Protein AF-A0A1I1URR8-F1 (afdb_monomer_lite)

Foldseek 3Di:
DDWDWDQDPVPRDTHIDDDDDDDDPRVVVLVVQCVVVVNDDSVVSVVVVVVVVVVVVVVVPD

Radius of gyration: 14.54 Å; chains: 1; bounding box: 36×34×28 Å

Sequence (62 aa):
MIKETFKNEETGELTPGVTIILDGNVKKVLERIMEKQGYSDYPEALKEVIFEGIHHFVKGNK

Secondary structure (DSSP, 8-state):
-EEEEEE-TTT--EEEEEE----HHHHHHHHHHHHHHT-SSHHHHHHHHHHHHHHHHHHT--

Structure (mmCIF, N/CA/C/O backbone):
data_AF-A0A1I1URR8-F1
#
_entry.id   AF-A0A1I1URR8-F1
#
loop_
_atom_site.group_PDB
_atom_site.id
_atom_site.type_symbol
_atom_site.label_atom_id
_atom_site.label_alt_id
_atom_site.label_comp_id
_atom_site.label_asym_id
_atom_site.label_entity_id
_atom_site.label_seq_id
_atom_site.pdbx_PDB_ins_code
_atom_site.Cartn_x
_atom_site.Cartn_y
_atom_site.Cartn_z
_atom_site.occupancy
_atom_site.B_iso_or_equiv
_atom_site.auth_seq_id
_atom_site.auth_comp_id
_atom_site.auth_asym_id
_atom_site.auth_atom_id
_atom_site.pdbx_PDB_model_num
ATOM 1 N N . MET A 1 1 ? -6.646 -5.262 -12.486 1.00 61.09 1 MET A N 1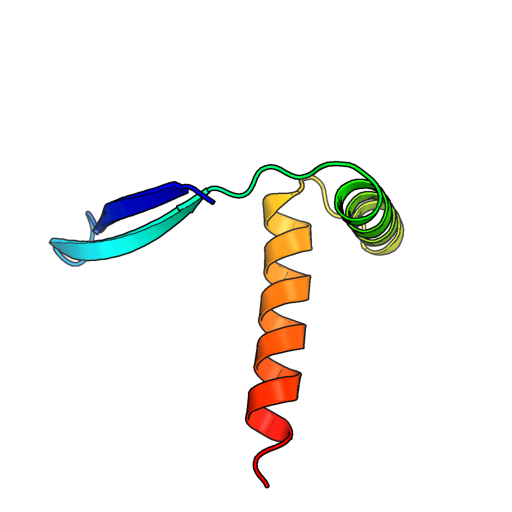
ATOM 2 C CA . MET A 1 1 ? -5.283 -5.363 -11.926 1.00 61.09 1 MET A CA 1
ATOM 3 C C . MET A 1 1 ? -4.333 -5.317 -13.102 1.00 61.09 1 MET A C 1
ATOM 5 O O . MET A 1 1 ? -4.498 -6.128 -14.006 1.00 61.09 1 MET A O 1
ATOM 9 N N . ILE A 1 2 ? -3.446 -4.326 -13.146 1.00 71.44 2 ILE A N 1
ATOM 10 C CA . ILE A 1 2 ? -2.454 -4.191 -14.220 1.00 71.44 2 ILE A CA 1
ATOM 11 C C . ILE A 1 2 ? -1.125 -4.673 -13.641 1.00 71.44 2 ILE A C 1
ATOM 13 O O . ILE A 1 2 ? -0.781 -4.304 -12.515 1.00 71.44 2 ILE A O 1
ATOM 17 N N . LYS A 1 3 ? -0.439 -5.561 -14.365 1.00 66.56 3 LYS A N 1
ATOM 18 C CA . LYS A 1 3 ? 0.860 -6.104 -13.967 1.00 66.56 3 LYS A CA 1
ATOM 19 C C . LYS A 1 3 ? 1.909 -5.575 -14.927 1.00 66.56 3 LYS A C 1
ATOM 21 O O . LYS A 1 3 ? 1.836 -5.844 -16.122 1.00 66.56 3 LYS A O 1
ATOM 26 N N . GLU A 1 4 ? 2.878 -4.873 -14.371 1.00 83.94 4 GLU A N 1
ATOM 27 C CA . GLU A 1 4 ? 4.021 -4.333 -15.096 1.00 83.94 4 GLU A CA 1
ATOM 28 C C . GLU A 1 4 ? 5.299 -4.824 -14.423 1.00 83.94 4 GLU A C 1
ATOM 30 O O . GLU A 1 4 ? 5.292 -5.219 -13.256 1.00 83.94 4 GLU A O 1
ATOM 35 N N . THR A 1 5 ? 6.397 -4.858 -15.165 1.00 84.50 5 THR A N 1
ATOM 36 C CA . THR A 1 5 ? 7.695 -5.267 -14.629 1.00 84.50 5 THR A CA 1
ATOM 37 C C . THR A 1 5 ? 8.637 -4.086 -14.757 1.00 84.50 5 THR A C 1
ATOM 39 O O . THR A 1 5 ? 8.806 -3.544 -15.846 1.00 84.50 5 THR A O 1
ATOM 42 N N . PHE A 1 6 ? 9.241 -3.693 -13.645 1.00 86.75 6 PHE A N 1
ATOM 43 C CA . PHE A 1 6 ? 10.116 -2.536 -13.542 1.00 86.75 6 PHE A CA 1
ATOM 44 C C . PHE A 1 6 ? 11.540 -3.013 -13.307 1.00 86.75 6 PHE A C 1
ATOM 46 O O . PHE A 1 6 ? 11.761 -3.967 -12.565 1.00 86.75 6 PHE A O 1
ATOM 53 N N . LYS A 1 7 ? 12.519 -2.359 -13.926 1.00 86.12 7 LYS A N 1
ATOM 54 C CA . LYS A 1 7 ? 13.918 -2.609 -13.593 1.00 86.12 7 LYS A CA 1
ATOM 55 C C . LYS A 1 7 ? 14.245 -1.846 -12.312 1.00 86.12 7 LYS A C 1
ATOM 57 O O . LYS A 1 7 ? 14.118 -0.627 -12.289 1.00 86.12 7 LYS A O 1
ATOM 62 N N . ASN A 1 8 ? 14.647 -2.556 -11.265 1.00 84.31 8 ASN A N 1
ATOM 63 C CA . ASN A 1 8 ? 15.212 -1.949 -10.071 1.00 84.31 8 ASN A CA 1
ATOM 64 C C . ASN A 1 8 ? 16.543 -1.285 -10.457 1.00 84.31 8 ASN A C 1
ATOM 66 O O . ASN A 1 8 ? 17.439 -1.949 -10.979 1.00 84.31 8 ASN A O 1
ATOM 70 N N . GLU A 1 9 ? 16.660 0.025 -10.251 1.00 83.38 9 GLU A N 1
ATOM 71 C CA . GLU A 1 9 ? 17.848 0.784 -10.657 1.00 83.38 9 GLU A CA 1
ATOM 72 C C . GLU A 1 9 ? 19.073 0.502 -9.775 1.00 83.38 9 GLU A C 1
ATOM 74 O O . GLU A 1 9 ? 20.200 0.645 -10.240 1.00 83.38 9 GLU A O 1
ATOM 79 N N . GLU A 1 10 ? 18.868 0.037 -8.541 1.00 85.44 10 GLU A N 1
ATOM 80 C CA . GLU A 1 10 ? 19.935 -0.281 -7.588 1.00 85.44 10 GLU A CA 1
ATOM 81 C C . GLU A 1 10 ? 20.511 -1.685 -7.813 1.00 85.44 10 GLU A C 1
ATOM 83 O O . GLU A 1 10 ? 21.726 -1.873 -7.769 1.00 85.44 10 GLU A O 1
ATOM 88 N N . THR A 1 11 ? 19.653 -2.681 -8.070 1.00 88.56 11 THR A N 1
ATOM 89 C CA . THR A 1 11 ? 20.074 -4.089 -8.232 1.00 88.56 11 THR A CA 1
ATOM 90 C C . THR A 1 11 ? 20.155 -4.540 -9.690 1.00 88.56 11 THR A C 1
A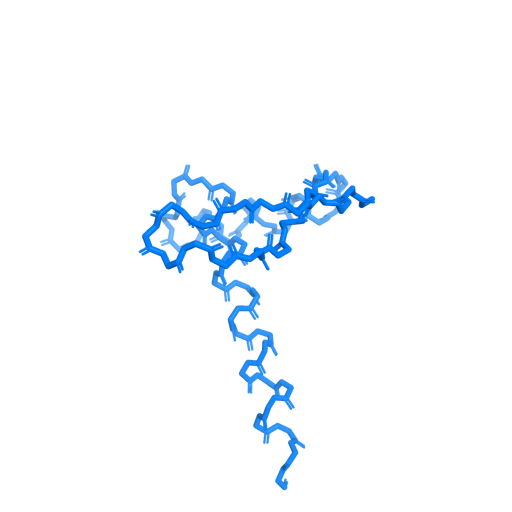TOM 92 O O . THR A 1 11 ? 20.773 -5.557 -9.997 1.00 88.56 11 THR A O 1
ATOM 95 N N . GLY A 1 12 ? 19.525 -3.807 -10.610 1.00 87.44 12 GLY A N 1
ATOM 96 C CA . GLY A 1 12 ? 19.372 -4.194 -12.012 1.00 87.44 12 GLY A CA 1
ATOM 97 C C . GLY A 1 12 ? 18.338 -5.299 -12.259 1.00 87.44 12 GLY A C 1
ATOM 98 O O . GLY A 1 12 ? 18.123 -5.659 -13.420 1.00 87.44 12 GLY A O 1
ATOM 99 N N . GLU A 1 13 ? 17.699 -5.824 -11.210 1.00 91.31 13 GLU A N 1
ATOM 100 C CA . GLU A 1 13 ? 16.729 -6.916 -11.302 1.00 91.31 13 GLU A CA 1
ATOM 101 C C . GLU A 1 13 ? 15.361 -6.451 -11.810 1.00 91.31 13 GLU A C 1
ATOM 103 O O . GLU A 1 13 ? 14.975 -5.291 -11.677 1.00 91.31 13 GLU A O 1
ATOM 108 N N . LEU A 1 14 ? 14.606 -7.382 -12.394 1.00 87.19 14 LEU A N 1
ATOM 109 C CA . LEU A 1 14 ? 13.237 -7.137 -12.836 1.00 87.19 14 LEU A CA 1
ATOM 110 C C . LEU A 1 14 ? 12.262 -7.397 -11.686 1.00 87.19 14 LEU A C 1
ATOM 112 O O . LEU A 1 14 ? 11.996 -8.544 -11.326 1.00 87.19 14 LEU A O 1
ATOM 116 N N . THR A 1 15 ? 11.687 -6.326 -11.154 1.00 88.06 15 THR A N 1
ATOM 117 C CA . THR A 1 15 ?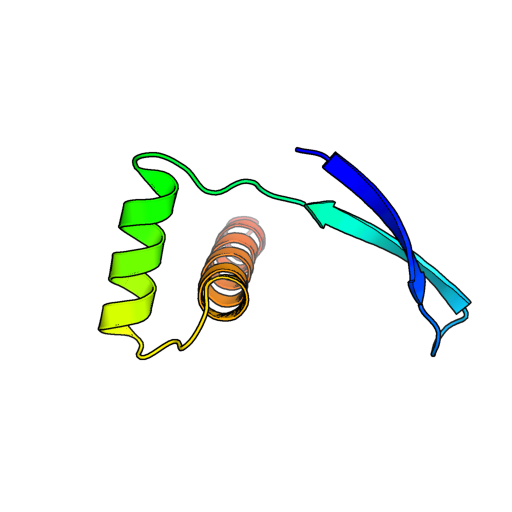 10.716 -6.360 -10.064 1.00 88.06 15 THR A CA 1
ATOM 118 C C . THR A 1 15 ? 9.291 -6.261 -10.611 1.00 88.06 15 THR A C 1
ATOM 120 O O . THR A 1 15 ? 8.981 -5.337 -11.368 1.00 88.06 15 THR A O 1
ATOM 123 N N . PRO A 1 16 ? 8.377 -7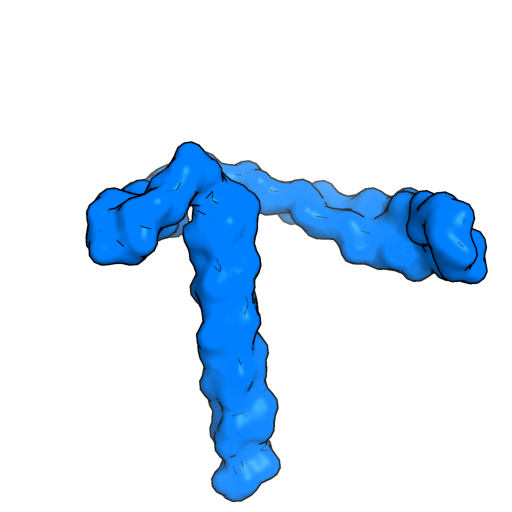.171 -10.236 1.00 85.94 16 PRO A N 1
ATOM 124 C CA . PRO A 1 16 ? 6.971 -7.040 -10.590 1.00 85.94 16 PRO A CA 1
ATOM 125 C C . PRO A 1 16 ? 6.331 -5.885 -9.812 1.00 85.94 16 PRO A C 1
ATOM 127 O O . PRO A 1 16 ? 6.345 -5.868 -8.583 1.00 85.94 16 PRO A O 1
ATOM 130 N N . GLY A 1 17 ? 5.726 -4.947 -10.532 1.00 86.00 17 GLY A N 1
ATOM 131 C CA . GLY A 1 17 ? 4.842 -3.936 -9.972 1.00 86.00 17 GLY A CA 1
ATOM 132 C C . GLY A 1 17 ? 3.378 -4.280 -10.226 1.00 86.00 17 GLY A C 1
ATOM 133 O O . GLY A 1 17 ? 3.004 -4.917 -11.218 1.00 86.00 17 GLY A O 1
ATOM 134 N N . VAL A 1 18 ? 2.538 -3.870 -9.285 1.00 85.56 18 VAL A N 1
ATOM 135 C CA . VAL A 1 18 ? 1.101 -4.112 -9.319 1.00 85.56 18 VAL A CA 1
ATOM 136 C C . VAL A 1 18 ? 0.386 -2.781 -9.174 1.00 85.56 18 VAL A C 1
ATOM 138 O O . VAL A 1 18 ? 0.526 -2.110 -8.155 1.00 85.56 18 VAL A O 1
ATOM 141 N N . THR A 1 19 ? -0.443 -2.439 -10.157 1.00 87.50 19 THR A N 1
ATOM 142 C CA . THR A 1 19 ? -1.348 -1.292 -10.059 1.00 87.50 19 THR A CA 1
ATOM 143 C C . THR A 1 19 ? -2.741 -1.766 -9.662 1.00 87.50 19 THR A C 1
ATOM 145 O O . THR A 1 19 ? -3.356 -2.615 -10.328 1.00 87.50 19 THR A O 1
ATOM 148 N N . ILE A 1 20 ? -3.251 -1.194 -8.572 1.00 86.88 20 ILE A N 1
ATOM 149 C CA . ILE A 1 20 ? -4.571 -1.486 -8.013 1.00 86.88 20 ILE A CA 1
ATOM 150 C C . ILE A 1 20 ? -5.423 -0.224 -8.105 1.00 86.88 20 ILE A C 1
ATOM 152 O O . ILE A 1 20 ? -5.018 0.843 -7.656 1.00 86.88 20 ILE A O 1
ATOM 156 N N . ILE A 1 21 ? -6.619 -0.360 -8.676 1.00 89.81 21 ILE A N 1
ATOM 157 C CA . ILE A 1 21 ? -7.633 0.694 -8.668 1.00 89.81 21 ILE A CA 1
ATOM 158 C C . ILE A 1 21 ? -8.514 0.445 -7.446 1.00 89.81 21 ILE A C 1
ATOM 160 O O . ILE A 1 21 ? -9.138 -0.612 -7.339 1.00 89.81 21 ILE A O 1
ATOM 164 N N . LEU A 1 22 ? -8.524 1.396 -6.516 1.00 90.62 22 LEU A N 1
ATOM 165 C CA . LEU A 1 22 ? -9.310 1.314 -5.289 1.00 90.62 22 LEU A CA 1
ATOM 166 C C . LEU A 1 22 ? -10.677 1.962 -5.512 1.00 90.62 22 LEU A C 1
ATOM 168 O O . LEU A 1 22 ? -10.767 3.172 -5.711 1.00 90.62 22 LEU A O 1
ATOM 172 N N . ASP A 1 23 ? -11.736 1.160 -5.441 1.00 91.69 23 ASP A N 1
ATOM 173 C CA . ASP A 1 23 ? -13.115 1.630 -5.576 1.00 91.69 23 ASP A CA 1
ATOM 174 C C . ASP A 1 23 ? -14.059 0.921 -4.585 1.00 91.69 23 ASP A C 1
ATOM 176 O O . ASP A 1 23 ? -13.726 -0.102 -3.972 1.00 91.69 23 ASP A O 1
ATOM 180 N N . GLY A 1 24 ? -15.241 1.502 -4.391 1.00 94.81 24 GLY A N 1
ATOM 181 C CA . GLY A 1 24 ? -16.326 0.941 -3.605 1.00 94.81 24 GLY A CA 1
ATOM 182 C C . GLY A 1 24 ? -15.962 0.733 -2.136 1.00 94.81 24 GLY A C 1
ATOM 183 O O . GLY A 1 24 ? -15.405 1.605 -1.467 1.00 94.81 24 GLY A O 1
ATOM 184 N N . ASN A 1 25 ? -16.322 -0.434 -1.604 1.00 94.25 25 ASN A N 1
ATOM 185 C CA . ASN A 1 25 ? -16.155 -0.730 -0.181 1.00 94.25 25 ASN A CA 1
ATOM 186 C C . ASN A 1 25 ? -14.686 -0.866 0.231 1.00 94.25 25 ASN A C 1
ATOM 188 O O . ASN A 1 25 ? -14.350 -0.521 1.359 1.00 94.25 25 ASN A O 1
ATOM 192 N N . VAL A 1 26 ? -13.810 -1.319 -0.671 1.00 90.56 26 VAL A N 1
ATOM 193 C CA . VAL A 1 26 ? -12.378 -1.478 -0.374 1.00 90.56 26 VAL A CA 1
ATOM 194 C C . VAL A 1 26 ? -11.736 -0.117 -0.114 1.00 90.56 26 VAL A C 1
ATOM 196 O O . VAL A 1 26 ? -11.049 0.048 0.891 1.00 90.56 26 VAL A O 1
ATOM 199 N N . LYS A 1 27 ? -12.039 0.880 -0.957 1.00 95.19 27 LYS A N 1
ATOM 200 C CA . LYS A 1 27 ? -11.599 2.264 -0.749 1.00 95.19 27 LYS A CA 1
ATOM 201 C C . LYS A 1 27 ? -12.059 2.801 0.610 1.00 95.19 27 LYS A C 1
ATOM 203 O O . LYS A 1 27 ? -11.234 3.262 1.388 1.00 95.19 27 LYS A O 1
ATOM 208 N N . LYS A 1 28 ? -13.348 2.653 0.933 1.00 95.56 28 LYS A N 1
ATOM 209 C CA . LYS A 1 28 ? -13.928 3.139 2.202 1.00 95.56 28 LYS A CA 1
ATOM 210 C C . LYS A 1 28 ? -13.295 2.499 3.436 1.00 95.56 28 LYS A C 1
ATOM 212 O O . LYS A 1 28 ? -13.154 3.143 4.472 1.00 95.56 28 LYS A O 1
ATOM 217 N N . VAL A 1 29 ? -12.964 1.211 3.362 1.00 93.44 29 VAL A N 1
ATOM 218 C CA . VAL A 1 29 ? -12.288 0.514 4.463 1.00 93.44 29 VAL A CA 1
ATOM 219 C C . VAL A 1 29 ? -10.866 1.046 4.636 1.00 93.44 29 VAL A C 1
ATOM 221 O O . VAL A 1 29 ? -10.480 1.323 5.767 1.00 93.44 29 VAL A O 1
ATOM 224 N N . LEU A 1 30 ? -10.123 1.248 3.543 1.00 93.50 30 LEU A N 1
ATOM 225 C CA . LEU A 1 30 ? -8.784 1.844 3.589 1.00 93.50 30 LEU A CA 1
ATOM 226 C C . LEU A 1 30 ? -8.803 3.274 4.138 1.00 93.50 30 LEU 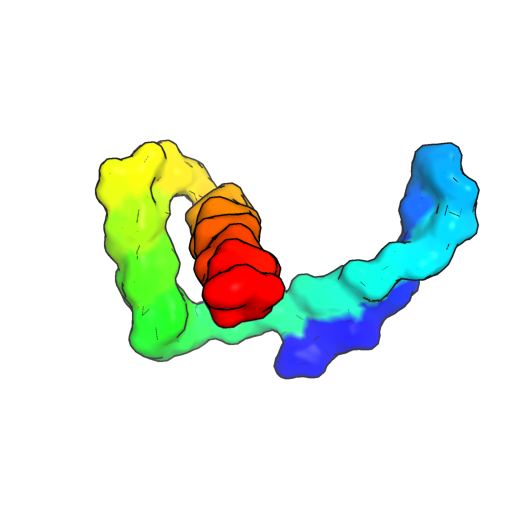A C 1
ATOM 228 O O . LEU A 1 30 ? -8.002 3.576 5.013 1.00 93.50 30 LEU A O 1
ATOM 232 N N . GLU A 1 31 ? -9.755 4.114 3.723 1.00 94.62 31 GLU A N 1
ATOM 233 C CA . GLU A 1 31 ? -9.928 5.474 4.263 1.00 94.62 31 GLU A CA 1
ATOM 234 C C . GLU A 1 31 ? -10.120 5.452 5.789 1.00 94.62 31 GLU A C 1
ATOM 236 O O . GLU A 1 31 ? -9.455 6.185 6.515 1.00 94.62 31 GLU A O 1
ATOM 241 N N . ARG A 1 32 ? -10.942 4.531 6.312 1.00 94.88 32 ARG A N 1
ATOM 242 C CA . ARG A 1 32 ? -11.115 4.371 7.769 1.00 94.88 32 ARG A CA 1
ATOM 243 C C . ARG A 1 32 ? -9.846 3.912 8.482 1.00 94.88 32 ARG A C 1
ATOM 245 O O . ARG A 1 32 ? -9.663 4.227 9.655 1.00 94.88 32 ARG A O 1
ATOM 252 N N . ILE A 1 33 ? -9.012 3.106 7.828 1.00 92.75 33 ILE A N 1
ATOM 253 C CA . ILE A 1 33 ? -7.724 2.677 8.387 1.00 92.75 33 ILE A CA 1
ATOM 254 C C . ILE A 1 33 ? -6.771 3.873 8.427 1.00 92.75 33 ILE A C 1
ATOM 256 O O . ILE A 1 33 ? -6.164 4.114 9.467 1.00 92.75 33 ILE A O 1
ATOM 260 N N . MET A 1 34 ? -6.710 4.654 7.344 1.00 95.12 34 MET A N 1
ATOM 261 C CA . MET A 1 34 ? -5.915 5.881 7.264 1.00 95.12 34 MET A CA 1
ATOM 262 C C . MET A 1 34 ? -6.285 6.865 8.374 1.00 95.12 34 MET A C 1
ATOM 264 O O . MET A 1 34 ? -5.407 7.300 9.111 1.00 95.12 34 MET A O 1
ATOM 268 N N . GLU A 1 35 ? -7.578 7.145 8.560 1.00 95.25 35 GLU A N 1
ATOM 269 C CA . GLU A 1 35 ? -8.069 8.044 9.614 1.00 95.25 35 GLU A CA 1
ATOM 270 C C . GLU A 1 35 ? -7.671 7.580 11.021 1.00 95.25 35 GLU A C 1
ATOM 272 O O . GLU A 1 35 ? -7.284 8.390 11.860 1.00 95.25 35 GLU A O 1
ATOM 277 N N . LYS A 1 36 ? -7.760 6.273 11.296 1.00 93.06 36 LYS A N 1
ATOM 278 C CA . LYS A 1 36 ? -7.469 5.718 12.626 1.00 93.06 36 LYS A CA 1
ATOM 279 C C . LYS A 1 36 ? -5.984 5.680 12.957 1.00 93.06 36 LYS A C 1
ATOM 281 O O . LYS A 1 36 ? -5.635 5.829 14.123 1.00 93.06 36 LYS A O 1
ATOM 286 N N . GLN A 1 37 ? -5.144 5.417 11.961 1.00 91.50 37 GLN A N 1
ATOM 287 C CA . GLN A 1 37 ? -3.701 5.246 12.141 1.00 91.50 37 GLN A CA 1
ATOM 288 C C . GLN A 1 37 ? -2.904 6.517 11.819 1.00 91.50 37 GLN A C 1
ATOM 290 O O . GLN A 1 37 ? -1.706 6.568 12.077 1.00 91.50 37 GLN A O 1
ATOM 295 N N . GLY A 1 38 ? -3.559 7.551 11.280 1.00 92.56 38 GLY A N 1
ATOM 296 C CA . GLY A 1 38 ? -2.915 8.807 10.905 1.00 92.56 38 GLY A CA 1
ATOM 297 C C . GLY A 1 38 ? -2.078 8.716 9.628 1.00 92.56 38 GLY A C 1
ATOM 298 O O . GLY A 1 38 ? -1.138 9.491 9.476 1.00 92.56 38 GLY A O 1
ATOM 299 N N . TYR A 1 39 ? -2.395 7.784 8.722 1.00 93.75 39 TYR A N 1
ATOM 300 C CA . TYR A 1 39 ? -1.683 7.660 7.447 1.00 93.75 39 TYR A CA 1
ATOM 301 C C . TYR A 1 39 ? -2.062 8.776 6.483 1.00 93.75 39 TYR A C 1
ATOM 303 O O . TYR A 1 39 ? -3.222 9.189 6.398 1.00 93.75 39 TYR A O 1
ATOM 311 N N . SER A 1 40 ? -1.067 9.235 5.729 1.00 89.56 40 SER A N 1
ATOM 312 C CA . SER A 1 40 ? -1.211 10.401 4.853 1.00 89.56 40 SER A CA 1
ATOM 313 C C . SER A 1 40 ? -1.667 10.047 3.437 1.00 89.56 40 SER A C 1
ATOM 315 O O . SER A 1 40 ? -2.266 10.882 2.756 1.00 89.56 40 SER A O 1
ATOM 317 N N . ASP A 1 41 ? -1.447 8.803 3.005 1.00 92.62 41 ASP A N 1
ATOM 318 C CA . ASP A 1 41 ? -1.810 8.339 1.673 1.00 92.62 41 ASP A CA 1
ATOM 319 C C . ASP A 1 41 ? -2.231 6.856 1.625 1.00 92.62 41 ASP A C 1
ATOM 321 O O . ASP A 1 41 ? -2.108 6.087 2.584 1.00 92.62 41 ASP A O 1
ATOM 325 N N . TYR A 1 42 ? -2.804 6.464 0.483 1.00 93.00 42 TYR A N 1
ATOM 326 C CA . TYR A 1 42 ? -3.267 5.097 0.248 1.00 93.00 42 TYR A CA 1
ATOM 327 C C . TYR A 1 42 ? -2.133 4.066 0.187 1.00 93.00 42 TYR A C 1
ATOM 329 O O . TYR A 1 42 ? -2.330 2.986 0.744 1.00 93.00 42 TYR A O 1
ATOM 337 N N . PRO A 1 43 ? -0.984 4.319 -0.478 1.00 91.94 43 PRO A N 1
ATOM 338 C CA . PRO A 1 43 ? 0.144 3.392 -0.455 1.00 91.94 43 PRO A CA 1
ATOM 339 C C . PRO A 1 43 ? 0.611 3.023 0.953 1.00 91.94 43 PRO A C 1
ATOM 341 O O . PRO A 1 43 ? 0.860 1.847 1.208 1.00 91.94 43 PRO A O 1
ATOM 344 N N . GLU A 1 44 ? 0.689 3.982 1.873 1.00 90.69 44 GLU A N 1
ATOM 345 C CA . GLU A 1 44 ? 1.115 3.753 3.251 1.00 90.69 44 GLU A CA 1
ATOM 346 C C . GLU A 1 44 ? 0.138 2.841 4.003 1.00 90.69 44 GLU A C 1
ATOM 348 O O . GLU A 1 44 ? 0.544 1.817 4.561 1.00 90.69 44 GLU A O 1
ATOM 353 N N . ALA A 1 45 ? -1.161 3.138 3.928 1.00 92.94 45 ALA A N 1
ATOM 354 C CA . ALA A 1 45 ? -2.189 2.292 4.530 1.00 92.94 45 ALA A CA 1
ATOM 355 C C . ALA A 1 45 ? -2.263 0.901 3.886 1.00 92.94 45 ALA A C 1
ATOM 357 O O . ALA A 1 45 ? -2.456 -0.105 4.570 1.00 92.94 45 ALA A O 1
ATOM 358 N N . LEU A 1 46 ? -2.096 0.827 2.565 1.00 92.56 46 LEU A N 1
ATOM 359 C CA . LEU A 1 46 ? -2.117 -0.428 1.826 1.00 92.56 46 LEU A CA 1
ATOM 360 C C . LEU A 1 46 ? -0.905 -1.299 2.171 1.00 92.56 46 LEU A C 1
ATOM 362 O O . LEU A 1 46 ? -1.058 -2.511 2.312 1.00 92.56 46 LEU A O 1
ATOM 366 N N . LYS A 1 47 ? 0.276 -0.692 2.337 1.00 90.44 47 LYS A N 1
ATOM 367 C CA . LYS A 1 47 ? 1.499 -1.369 2.777 1.00 90.44 47 LYS A CA 1
ATOM 368 C C . LYS A 1 47 ? 1.244 -2.102 4.092 1.00 90.44 47 LYS A C 1
ATOM 370 O O . LYS A 1 47 ? 1.479 -3.304 4.156 1.00 90.44 47 LYS A O 1
ATOM 375 N N . GLU A 1 48 ? 0.708 -1.408 5.094 1.00 88.38 48 GLU A N 1
ATOM 376 C CA . GLU A 1 48 ? 0.416 -1.996 6.406 1.00 88.38 48 GLU A CA 1
ATOM 377 C C . GLU A 1 48 ? -0.548 -3.183 6.298 1.00 88.38 48 GLU A C 1
ATOM 379 O O . GLU A 1 48 ? -0.249 -4.283 6.760 1.00 88.38 48 GLU A O 1
ATOM 384 N N . VAL A 1 49 ? -1.679 -2.993 5.609 1.00 91.12 49 VAL A N 1
ATOM 385 C CA . VAL A 1 49 ? -2.694 -4.043 5.425 1.00 91.12 49 VAL A CA 1
ATOM 386 C C . VAL A 1 49 ? -2.111 -5.277 4.733 1.00 91.12 49 VAL A C 1
ATOM 388 O O . VAL A 1 49 ? -2.428 -6.406 5.111 1.00 91.12 49 VAL A O 1
ATOM 391 N N . ILE A 1 50 ? -1.255 -5.080 3.726 1.00 92.06 50 ILE A N 1
ATOM 392 C CA . ILE A 1 50 ? -0.595 -6.177 3.017 1.00 92.06 50 ILE A CA 1
ATOM 393 C C . ILE A 1 50 ? 0.388 -6.902 3.939 1.00 92.06 50 ILE A C 1
ATOM 395 O O . ILE A 1 50 ? 0.354 -8.130 3.983 1.00 92.06 50 ILE A O 1
ATOM 399 N N . PHE A 1 51 ? 1.241 -6.189 4.681 1.00 90.62 51 PHE A N 1
ATOM 400 C CA . PHE A 1 51 ? 2.212 -6.823 5.578 1.00 90.62 51 PHE A CA 1
ATOM 401 C C . PHE A 1 51 ? 1.536 -7.587 6.715 1.00 90.62 51 PHE A C 1
ATOM 403 O O . PHE A 1 51 ? 1.899 -8.737 6.959 1.00 90.62 51 PHE A O 1
ATOM 410 N N . GLU A 1 52 ? 0.519 -7.008 7.353 1.00 89.94 52 GLU A N 1
ATOM 411 C CA . GLU A 1 52 ? -0.275 -7.687 8.381 1.00 89.94 52 GLU A CA 1
ATOM 412 C C . GLU A 1 52 ? -0.979 -8.928 7.814 1.00 89.94 52 GLU A C 1
ATOM 414 O O . GLU A 1 52 ? -0.934 -10.012 8.405 1.00 89.94 52 GLU A O 1
ATOM 419 N N . GLY A 1 53 ? -1.555 -8.813 6.612 1.00 90.50 53 GLY A N 1
ATOM 420 C CA . GLY A 1 53 ? -2.141 -9.942 5.894 1.00 90.50 53 GLY A CA 1
ATOM 421 C C . GLY A 1 53 ? -1.124 -11.054 5.627 1.00 90.50 53 GLY A C 1
ATOM 422 O O . GLY A 1 53 ? -1.373 -12.212 5.963 1.00 90.50 53 GLY A O 1
ATOM 423 N N . ILE A 1 54 ? 0.048 -10.721 5.078 1.00 91.50 54 ILE A N 1
ATOM 424 C CA . ILE A 1 54 ? 1.135 -11.681 4.829 1.00 91.50 54 ILE A CA 1
ATOM 425 C C . ILE A 1 54 ? 1.574 -12.333 6.139 1.00 91.50 54 ILE A C 1
ATOM 427 O O . ILE A 1 54 ? 1.699 -13.555 6.196 1.00 91.50 54 ILE A O 1
ATOM 431 N N . HIS A 1 55 ? 1.775 -11.555 7.205 1.00 89.94 55 HIS A N 1
ATOM 432 C CA . HIS A 1 55 ? 2.146 -12.085 8.513 1.00 89.94 55 HIS A CA 1
ATOM 433 C C . HIS A 1 55 ? 1.124 -13.091 9.037 1.00 89.94 55 HIS A C 1
ATOM 435 O O . HIS A 1 55 ? 1.527 -14.122 9.578 1.00 89.94 55 HIS A O 1
ATOM 441 N N . HIS A 1 56 ? -0.170 -12.836 8.846 1.00 91.25 56 HIS A N 1
ATOM 442 C CA . HIS A 1 56 ? -1.224 -13.782 9.193 1.00 91.25 56 HIS A CA 1
ATOM 443 C C . HIS A 1 56 ? -1.109 -15.090 8.394 1.00 91.25 56 HIS A C 1
ATOM 445 O O . HIS A 1 56 ? -1.098 -16.168 8.988 1.00 91.25 56 HIS A O 1
ATOM 451 N N . PHE A 1 57 ? -0.934 -15.014 7.070 1.00 87.00 57 PHE A N 1
ATOM 452 C CA . PHE A 1 57 ? -0.785 -16.202 6.217 1.00 87.00 57 PHE A CA 1
ATOM 453 C C . PHE A 1 57 ? 0.494 -16.998 6.503 1.00 87.00 57 PHE A C 1
ATOM 455 O O . PHE A 1 57 ? 0.478 -18.226 6.474 1.00 87.00 57 PHE A O 1
ATOM 462 N N . VAL A 1 58 ? 1.600 -16.319 6.809 1.00 87.62 58 VAL A N 1
ATOM 463 C CA . VAL A 1 58 ? 2.882 -16.968 7.117 1.00 87.62 58 VAL A CA 1
ATOM 464 C C . VAL A 1 58 ? 2.863 -17.594 8.515 1.00 87.62 58 VAL A C 1
ATOM 466 O O . VAL A 1 58 ? 3.383 -18.694 8.694 1.00 87.62 58 VAL A O 1
ATOM 469 N N . LYS A 1 59 ? 2.248 -16.940 9.511 1.00 77.31 59 LYS A N 1
ATOM 470 C CA . LYS A 1 59 ? 2.125 -17.488 10.875 1.00 77.31 59 LYS A CA 1
ATOM 471 C C . LYS A 1 59 ? 1.080 -18.602 10.988 1.00 77.31 59 LYS A C 1
ATOM 473 O O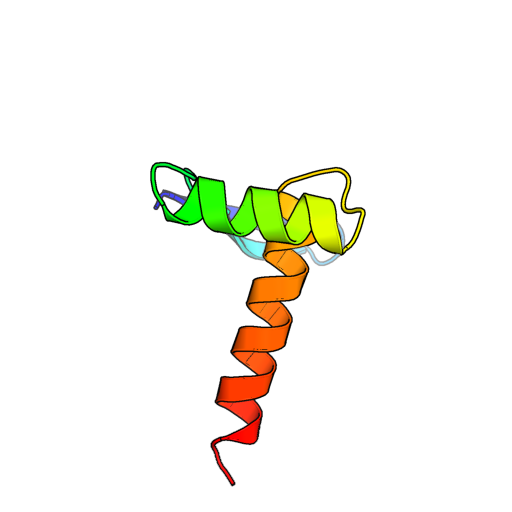 . LYS A 1 59 ? 1.242 -19.457 11.849 1.00 77.31 59 LYS A O 1
ATOM 478 N N . GLY A 1 60 ? 0.059 -18.618 10.129 1.00 57.78 60 GLY A N 1
ATOM 479 C CA . GLY A 1 60 ? -0.948 -19.685 10.065 1.00 57.78 60 GLY A CA 1
ATOM 480 C C . GLY A 1 60 ? -0.433 -21.037 9.545 1.00 57.78 60 GLY A C 1
ATOM 481 O O . GLY A 1 60 ? -1.165 -22.016 9.611 1.00 57.78 60 GLY A O 1
ATOM 482 N N . ASN A 1 61 ? 0.816 -21.111 9.067 1.00 51.06 61 ASN A N 1
ATOM 483 C CA . ASN A 1 61 ? 1.488 -22.343 8.631 1.00 51.06 61 ASN A CA 1
ATOM 484 C C . ASN A 1 61 ? 2.374 -22.972 9.731 1.00 51.06 61 ASN A C 1
ATOM 486 O O . ASN A 1 61 ? 3.476 -23.454 9.451 1.00 51.06 61 ASN A O 1
ATOM 490 N N . LYS A 1 62 ? 1.913 -22.966 10.986 1.00 41.06 62 LYS A N 1
ATOM 491 C CA . LYS A 1 62 ? 2.511 -23.741 12.083 1.00 41.06 62 LYS A CA 1
ATOM 492 C C . LYS A 1 62 ? 1.469 -24.573 12.806 1.00 41.06 62 LYS A C 1
ATOM 494 O O . LYS A 1 62 ? 0.406 -24.006 13.131 1.00 41.06 62 LYS A O 1
#

pLDDT: mean 86.96, std 10.53, range [41.06, 95.56]